Protein AF-A0A662R1I0-F1 (afdb_monomer_lite)

Foldseek 3Di:
DQQQDEDEDAAAACDPVVLVVLVCCVVCQVVCVVVSYHYAHQWYAHPVGIDGHPVGDDSVVQNVCCVPVVGSDDPDDDPVND

Radius of gyration: 13.26 Å; chains: 1; bounding box: 33×25×37 Å

Secondary structure (DSSP, 8-state):
-PPPEEEEEEEE--SHHHHHHHHHHHHTHHHHHHTTEEEEEEEEEETTEEEE-TT---HHHHHHHHHHHS----TT--TT--

pLDDT: mean 90.4, std 14.26, range [50.84, 98.62]

Sequence (82 aa):
MVRLNEVRVALIGFGNVGQGLANVLTKKREFLKQNDVNIKVIGVADSKGVMFDENGIELEEALRLKKTKGTVAHNEMDVFDM

Structure (mmCIF, N/CA/C/O backbone):
data_AF-A0A662R1I0-F1
#
_entry.id   AF-A0A662R1I0-F1
#
loop_
_atom_site.group_PDB
_atom_site.id
_atom_site.type_symbol
_atom_site.label_atom_id
_atom_site.label_alt_id
_atom_site.label_comp_id
_atom_site.label_asym_id
_atom_site.label_entity_id
_atom_site.label_seq_id
_atom_site.pdbx_PDB_ins_code
_atom_site.Cartn_x
_atom_site.Cartn_y
_atom_site.Cartn_z
_atom_site.occupancy
_atom_site.B_iso_or_equiv
_atom_site.auth_seq_id
_atom_site.auth_comp_id
_atom_site.auth_asym_id
_atom_site.auth_atom_id
_atom_site.pdbx_PDB_model_num
ATOM 1 N N . MET A 1 1 ? -19.924 -8.565 20.412 1.00 52.88 1 MET A N 1
ATOM 2 C CA . MET A 1 1 ? -18.888 -8.755 19.376 1.00 52.88 1 MET A CA 1
ATOM 3 C C . MET A 1 1 ? -19.228 -7.815 18.235 1.00 52.88 1 MET A C 1
ATOM 5 O O . MET A 1 1 ? -20.248 -8.029 17.593 1.00 52.88 1 MET A O 1
ATOM 9 N N . VAL A 1 2 ? -18.484 -6.720 18.075 1.00 59.41 2 VAL A N 1
ATOM 10 C CA . VAL A 1 2 ? -18.731 -5.756 16.990 1.00 59.41 2 VAL A CA 1
ATOM 11 C C . VAL A 1 2 ? -18.165 -6.352 15.700 1.00 59.41 2 VAL A C 1
ATOM 13 O O . VAL A 1 2 ? -17.059 -6.894 15.709 1.00 59.41 2 VAL A O 1
ATOM 16 N N . ARG A 1 3 ? -18.946 -6.347 14.615 1.00 71.06 3 ARG A N 1
ATOM 17 C CA . ARG A 1 3 ? -18.455 -6.741 13.289 1.00 71.06 3 ARG A CA 1
ATOM 18 C C . ARG A 1 3 ? -17.716 -5.547 12.695 1.00 71.06 3 ARG A C 1
ATOM 20 O O . ARG A 1 3 ? -18.329 -4.505 12.504 1.00 71.06 3 ARG A O 1
ATOM 27 N N . LEU A 1 4 ? -16.432 -5.716 12.387 1.00 80.19 4 LEU A N 1
ATOM 28 C CA . LEU A 1 4 ? -15.69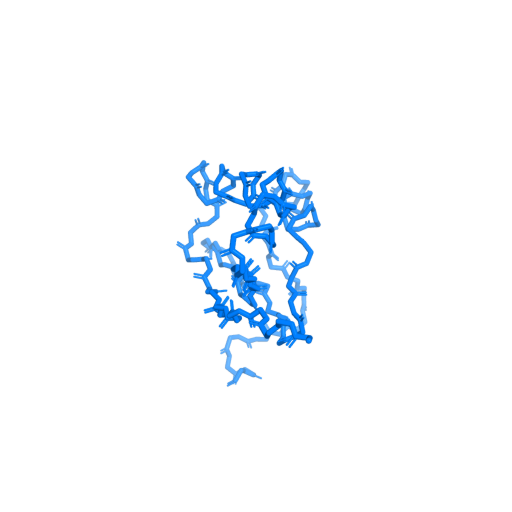8 -4.741 11.582 1.00 80.19 4 LEU A CA 1
ATOM 29 C C . LEU A 1 4 ? -16.283 -4.721 10.167 1.00 80.19 4 LEU A C 1
ATOM 31 O O . LEU A 1 4 ? -16.492 -5.780 9.568 1.00 80.19 4 LEU A O 1
ATOM 35 N N . ASN A 1 5 ? -16.512 -3.530 9.624 1.00 90.44 5 ASN A N 1
ATOM 36 C CA . ASN A 1 5 ? -16.915 -3.367 8.235 1.00 90.44 5 ASN A CA 1
ATOM 37 C C . ASN A 1 5 ? -15.676 -3.504 7.344 1.00 90.44 5 ASN A C 1
ATOM 39 O O . ASN A 1 5 ? -14.817 -2.619 7.312 1.00 90.44 5 ASN A O 1
ATOM 43 N N . GLU A 1 6 ? -15.563 -4.638 6.650 1.00 94.25 6 GLU A N 1
ATOM 44 C CA . GLU A 1 6 ? -14.469 -4.875 5.711 1.00 94.25 6 GLU A CA 1
ATOM 4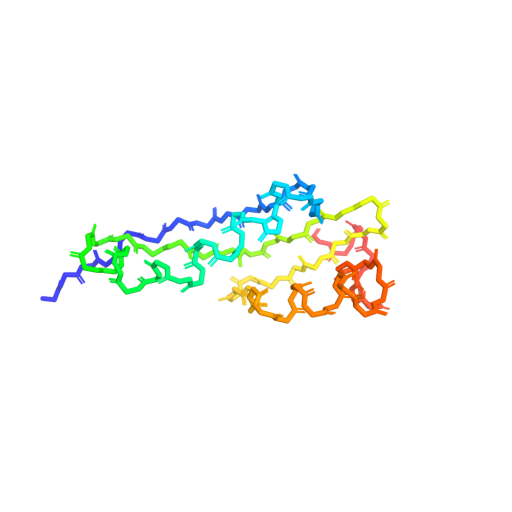5 C C . GLU A 1 6 ? -14.740 -4.192 4.368 1.00 94.25 6 GLU A C 1
ATOM 47 O O . GLU A 1 6 ? -15.771 -4.410 3.733 1.00 94.25 6 GLU A O 1
ATOM 52 N N . VAL A 1 7 ? -13.774 -3.393 3.921 1.00 96.06 7 VAL A N 1
ATOM 53 C CA . VAL A 1 7 ? -13.762 -2.757 2.605 1.00 96.06 7 VAL A CA 1
ATOM 54 C C . VAL A 1 7 ? -12.565 -3.303 1.839 1.00 96.06 7 VAL A C 1
ATOM 56 O O . VAL A 1 7 ? -11.417 -3.075 2.224 1.00 96.06 7 VAL A O 1
ATOM 59 N N . ARG A 1 8 ? -12.832 -4.034 0.754 1.00 97.06 8 ARG A N 1
ATOM 60 C CA . ARG A 1 8 ? -11.795 -4.562 -0.141 1.00 97.06 8 ARG A CA 1
ATOM 61 C C . ARG A 1 8 ? -11.440 -3.501 -1.176 1.00 97.06 8 ARG A C 1
ATOM 63 O O . ARG A 1 8 ? -12.327 -2.974 -1.842 1.00 97.06 8 ARG A O 1
ATOM 70 N N . VAL A 1 9 ? -10.157 -3.176 -1.294 1.00 97.38 9 VAL A N 1
ATOM 71 C CA . VAL A 1 9 ? -9.673 -2.079 -2.144 1.00 97.38 9 VAL A CA 1
ATOM 72 C C . VAL A 1 9 ? -8.572 -2.571 -3.075 1.00 97.38 9 VAL A C 1
ATOM 74 O O . VAL A 1 9 ? -7.684 -3.313 -2.660 1.00 97.38 9 VAL A O 1
ATOM 77 N N . ALA A 1 10 ? -8.604 -2.111 -4.323 1.00 97.25 10 ALA A N 1
ATOM 78 C CA . ALA A 1 10 ? -7.475 -2.191 -5.240 1.00 97.25 10 ALA A CA 1
ATOM 79 C C . ALA A 1 10 ? -6.859 -0.795 -5.419 1.00 97.25 10 ALA A C 1
ATOM 81 O O . ALA A 1 10 ? -7.573 0.183 -5.643 1.00 97.25 10 ALA A O 1
ATOM 82 N N . LEU A 1 11 ? -5.534 -0.697 -5.313 1.00 97.81 11 LEU A N 1
ATOM 83 C CA . LEU A 1 11 ? -4.778 0.533 -5.531 1.00 97.81 11 LEU A CA 1
ATOM 84 C C . LEU A 1 11 ? -4.206 0.536 -6.948 1.00 97.81 11 LEU A C 1
ATOM 86 O O . LEU A 1 11 ? -3.200 -0.117 -7.215 1.00 97.81 11 LEU A O 1
ATOM 90 N N . ILE A 1 12 ? -4.827 1.288 -7.855 1.00 97.19 12 ILE A N 1
ATOM 91 C CA . ILE A 1 12 ? -4.340 1.431 -9.231 1.00 97.19 12 ILE A CA 1
ATOM 92 C C . ILE A 1 12 ? -3.467 2.681 -9.331 1.00 97.19 12 ILE A C 1
ATOM 94 O O . ILE A 1 12 ? -3.944 3.802 -9.166 1.00 97.19 12 ILE A O 1
ATOM 98 N N . GLY A 1 13 ? -2.176 2.479 -9.591 1.00 95.81 13 GLY A N 1
ATOM 99 C CA . GLY A 1 13 ? -1.171 3.535 -9.626 1.00 95.81 13 GLY A CA 1
ATOM 100 C C . GLY A 1 13 ? -0.367 3.623 -8.329 1.00 95.81 13 GLY A C 1
ATOM 101 O O . GLY A 1 13 ? -0.686 4.390 -7.422 1.00 95.81 13 GLY A O 1
ATOM 102 N N . PHE A 1 14 ? 0.757 2.904 -8.272 1.00 98.00 14 PHE A N 1
ATOM 103 C CA . PHE A 1 14 ? 1.656 2.879 -7.110 1.00 98.00 14 PHE A CA 1
ATOM 104 C C . PHE A 1 14 ? 2.847 3.856 -7.208 1.00 98.00 14 PHE A C 1
ATOM 106 O O . PHE A 1 14 ? 4.006 3.520 -6.945 1.00 98.00 14 PHE A O 1
ATOM 113 N N . GLY A 1 15 ? 2.560 5.091 -7.633 1.00 96.56 15 GLY A N 1
ATOM 114 C CA . GLY A 1 15 ? 3.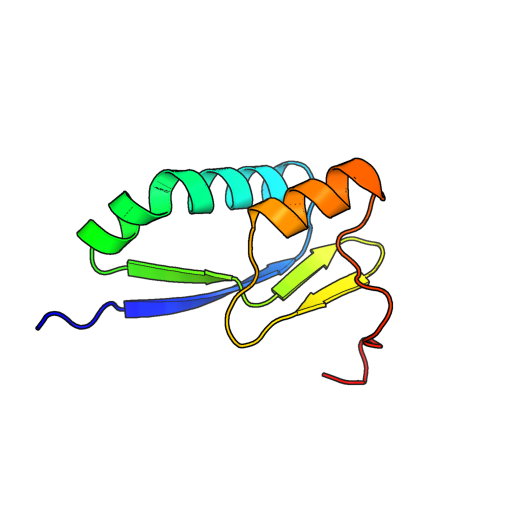489 6.230 -7.594 1.00 96.56 15 GLY A CA 1
ATOM 115 C C . GLY A 1 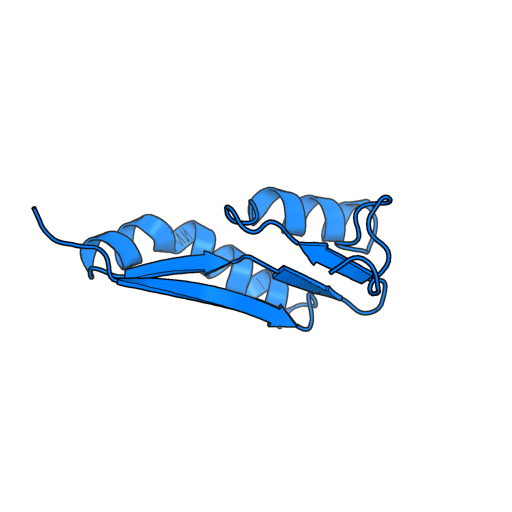15 ? 3.497 6.923 -6.225 1.00 96.56 15 GLY A C 1
ATOM 116 O O . GLY A 1 15 ? 3.143 6.314 -5.221 1.00 96.56 15 GLY A O 1
ATOM 117 N N . ASN A 1 16 ? 3.836 8.214 -6.175 1.00 97.75 16 ASN A N 1
ATOM 118 C CA . ASN A 1 16 ? 3.912 8.961 -4.909 1.00 97.75 16 ASN A CA 1
ATOM 119 C C . ASN A 1 16 ? 2.600 8.922 -4.106 1.00 97.75 16 ASN A C 1
ATOM 121 O O . ASN A 1 16 ? 2.625 8.678 -2.903 1.00 97.75 16 ASN A O 1
ATOM 125 N N . VAL A 1 17 ? 1.452 9.122 -4.766 1.00 98.00 17 VAL A N 1
ATOM 126 C CA . VAL A 1 17 ? 0.139 9.117 -4.096 1.00 98.00 17 VAL A CA 1
ATOM 127 C C . VAL A 1 17 ? -0.228 7.717 -3.603 1.00 98.00 17 VAL A C 1
ATOM 129 O O . VAL A 1 17 ? -0.569 7.565 -2.434 1.00 98.00 17 VAL A O 1
ATOM 132 N N . GLY A 1 18 ? -0.106 6.687 -4.449 1.00 98.12 18 GLY A N 1
ATOM 133 C CA . GLY A 1 18 ? -0.412 5.304 -4.061 1.00 98.12 18 GLY A CA 1
ATOM 134 C C . GLY A 1 18 ? 0.468 4.799 -2.914 1.00 98.12 18 GLY A C 1
ATOM 135 O O . GLY A 1 18 ? -0.038 4.222 -1.954 1.00 98.12 18 GLY A O 1
ATOM 136 N N . GLN A 1 19 ? 1.770 5.102 -2.952 1.00 98.50 19 GLN A N 1
ATOM 137 C CA . GLN A 1 19 ? 2.698 4.776 -1.865 1.00 98.50 19 GLN A CA 1
ATOM 138 C C . GLN A 1 19 ? 2.410 5.589 -0.594 1.00 98.50 19 GLN A C 1
ATOM 140 O O . GLN A 1 19 ? 2.516 5.068 0.517 1.00 98.50 19 GLN A O 1
ATOM 145 N N . GLY A 1 20 ? 2.027 6.862 -0.728 1.00 98.62 20 GLY A N 1
ATOM 146 C CA . GLY A 1 20 ? 1.598 7.697 0.394 1.00 98.62 20 GLY A CA 1
ATOM 147 C C . GLY A 1 20 ? 0.348 7.141 1.077 1.00 98.62 20 GLY A C 1
ATOM 148 O O . GLY A 1 20 ? 0.328 7.008 2.301 1.00 98.62 20 GLY A O 1
ATOM 149 N N . LEU A 1 21 ? -0.655 6.736 0.294 1.00 98.50 21 LEU A N 1
ATOM 150 C CA . LEU A 1 21 ? -1.864 6.098 0.807 1.00 98.50 21 LEU A CA 1
ATOM 151 C C . LEU A 1 21 ? -1.544 4.772 1.504 1.00 98.50 21 LEU A C 1
ATOM 153 O O . LEU A 1 21 ? -1.996 4.576 2.628 1.00 98.50 21 LEU A O 1
ATOM 157 N N . ALA A 1 22 ? -0.717 3.909 0.903 1.00 98.25 22 ALA A N 1
ATOM 158 C CA . ALA A 1 22 ? -0.281 2.663 1.536 1.00 98.25 22 ALA A CA 1
ATOM 159 C C . ALA A 1 22 ? 0.363 2.915 2.911 1.00 98.25 22 ALA A C 1
ATOM 161 O O . ALA A 1 22 ? -0.046 2.320 3.904 1.00 98.25 22 ALA A O 1
ATOM 162 N N . ASN A 1 23 ? 1.285 3.881 3.002 1.00 98.31 23 ASN A N 1
ATOM 163 C CA . ASN A 1 23 ? 1.899 4.275 4.273 1.00 98.31 23 ASN A CA 1
ATOM 164 C C . ASN A 1 23 ? 0.877 4.768 5.310 1.00 98.31 23 ASN A C 1
ATOM 166 O O . ASN A 1 23 ? 0.997 4.454 6.496 1.00 98.31 23 ASN A O 1
ATOM 170 N N . VAL A 1 24 ? -0.109 5.572 4.897 1.00 98.25 24 VAL A N 1
ATOM 171 C CA . VAL A 1 24 ? -1.157 6.069 5.801 1.00 98.25 24 VAL A CA 1
ATOM 172 C C . VAL A 1 24 ? -2.042 4.923 6.283 1.00 98.25 24 VAL A C 1
ATOM 174 O O . VAL A 1 24 ? -2.303 4.851 7.481 1.00 98.25 24 VAL A O 1
ATOM 177 N N . LEU A 1 25 ? -2.457 4.016 5.395 1.00 97.50 25 LEU A N 1
ATOM 178 C CA . LEU A 1 25 ? -3.272 2.851 5.745 1.00 97.50 25 LEU A CA 1
ATOM 179 C C . LEU A 1 25 ? -2.554 1.942 6.750 1.00 97.50 25 LEU A C 1
ATOM 181 O O . LEU A 1 25 ? -3.157 1.577 7.759 1.00 97.50 25 LEU A O 1
ATOM 185 N N . THR A 1 26 ? -1.259 1.667 6.550 1.00 96.56 26 THR A N 1
ATOM 186 C CA . THR A 1 26 ? -0.442 0.913 7.515 1.00 96.56 26 THR A CA 1
ATOM 187 C C . THR A 1 26 ? -0.401 1.618 8.874 1.00 96.56 26 THR A C 1
ATOM 189 O O . THR A 1 26 ? -0.746 1.028 9.896 1.00 96.56 26 THR A O 1
ATOM 192 N N . LYS A 1 27 ? -0.067 2.917 8.905 1.00 97.75 27 LYS A N 1
ATOM 193 C CA . LYS A 1 27 ? 0.056 3.692 10.157 1.00 97.75 27 LYS A CA 1
ATOM 194 C C . LYS A 1 27 ? -1.270 3.903 10.890 1.00 97.75 27 LYS A C 1
ATOM 196 O O . LYS A 1 27 ? -1.278 4.073 12.106 1.00 97.75 27 LYS A O 1
ATOM 201 N N . LYS A 1 28 ? -2.388 3.961 10.164 1.00 97.25 28 LYS A N 1
ATOM 202 C CA . LYS A 1 28 ? -3.728 4.233 10.708 1.00 97.25 28 LYS A CA 1
ATOM 203 C C . LYS A 1 28 ? -4.564 2.969 10.897 1.00 97.25 28 LYS A C 1
ATOM 205 O O . LYS A 1 28 ? -5.732 3.092 11.250 1.00 97.25 28 LYS A O 1
ATOM 210 N N . ARG A 1 29 ? -3.995 1.771 10.726 1.00 94.62 29 ARG A N 1
ATOM 211 C CA . ARG A 1 29 ? -4.722 0.498 10.850 1.00 94.62 29 ARG A CA 1
ATOM 212 C C . ARG A 1 29 ? -5.499 0.377 12.163 1.00 94.62 29 ARG A C 1
ATOM 214 O O . ARG A 1 29 ? -6.682 0.058 12.138 1.00 94.62 29 ARG A O 1
ATOM 221 N N . GLU A 1 30 ? -4.867 0.683 13.294 1.00 95.69 30 GLU A N 1
ATOM 222 C CA . GLU A 1 30 ? -5.531 0.615 14.604 1.00 95.69 30 GLU A CA 1
ATOM 223 C C . GLU A 1 30 ? -6.593 1.705 14.782 1.00 95.69 30 GLU A C 1
ATOM 225 O O . GLU A 1 30 ? -7.667 1.430 15.307 1.00 95.69 30 GLU A O 1
ATOM 230 N N . PHE A 1 31 ? -6.350 2.913 14.262 1.00 96.88 31 PHE A N 1
ATOM 231 C CA . PHE A 1 31 ? -7.360 3.974 14.236 1.00 96.88 31 PHE A CA 1
ATOM 232 C C . PHE A 1 31 ? -8.602 3.546 13.440 1.00 96.88 31 PHE A C 1
ATOM 234 O O . PHE A 1 31 ? -9.720 3.734 13.903 1.00 96.88 31 PHE A O 1
ATOM 241 N N . LEU A 1 32 ? -8.424 2.935 12.265 1.00 95.38 32 LEU A N 1
ATOM 242 C CA . LEU A 1 32 ? -9.533 2.439 11.448 1.00 95.38 32 LEU A CA 1
ATOM 243 C C . LEU A 1 32 ? -10.310 1.334 12.173 1.00 95.38 32 LEU A C 1
ATOM 245 O O . LEU A 1 32 ? -11.533 1.412 12.248 1.00 95.38 32 LEU A O 1
ATOM 249 N N . LYS A 1 33 ? -9.612 0.370 12.790 1.00 93.56 33 LYS A N 1
ATOM 250 C CA . LYS A 1 33 ? -10.244 -0.692 13.591 1.00 93.56 33 LYS A CA 1
ATOM 251 C C . LYS A 1 33 ? -11.053 -0.141 14.766 1.00 93.56 33 LYS A C 1
ATOM 253 O O . LYS A 1 33 ? -12.146 -0.631 15.016 1.00 93.56 33 LYS A O 1
ATOM 258 N N . GLN A 1 34 ? -10.540 0.873 15.467 1.00 95.38 34 GLN A N 1
ATOM 259 C CA . GLN A 1 34 ? -11.257 1.556 16.557 1.00 95.38 34 GLN A CA 1
ATOM 260 C C . GLN A 1 34 ? -12.518 2.291 16.081 1.00 95.38 34 GLN A C 1
ATOM 262 O O . GLN A 1 34 ? -13.389 2.583 16.892 1.00 95.38 34 GLN A O 1
ATOM 267 N N . ASN A 1 35 ? -12.610 2.589 14.783 1.00 94.69 35 ASN A N 1
ATOM 268 C CA . ASN A 1 35 ? -13.772 3.194 14.136 1.00 94.69 35 ASN A CA 1
ATOM 269 C C . ASN A 1 35 ? -14.571 2.162 13.314 1.00 94.69 35 ASN A C 1
ATOM 271 O O . ASN A 1 35 ? -15.265 2.534 12.372 1.00 94.69 35 ASN A O 1
ATOM 275 N N . ASP A 1 36 ? -14.445 0.870 13.634 1.00 95.56 36 ASP A N 1
ATOM 276 C CA . ASP A 1 36 ? -15.159 -0.242 12.995 1.00 95.56 36 ASP A CA 1
ATOM 277 C C . ASP A 1 36 ? -14.928 -0.396 11.480 1.00 95.56 36 ASP A C 1
ATOM 279 O O . ASP A 1 36 ? -15.742 -0.987 10.765 1.00 95.56 36 ASP A O 1
ATOM 283 N N . VAL A 1 37 ? -13.790 0.089 10.977 1.00 95.19 37 VAL A N 1
ATOM 284 C CA . VAL A 1 37 ? -13.392 -0.010 9.569 1.00 95.19 37 VAL A CA 1
ATOM 285 C C . VAL A 1 37 ? -12.181 -0.929 9.421 1.00 95.19 37 VAL A C 1
ATOM 287 O O . VAL A 1 37 ? -11.140 -0.727 10.045 1.00 95.19 37 VAL A O 1
ATOM 290 N N . ASN A 1 38 ? -12.278 -1.908 8.522 1.00 95.12 38 ASN A N 1
ATOM 291 C CA . ASN A 1 38 ? -11.152 -2.735 8.099 1.00 95.12 38 ASN A CA 1
ATOM 292 C C . ASN A 1 38 ? -10.913 -2.570 6.595 1.00 95.12 38 ASN A C 1
ATOM 294 O O . ASN A 1 38 ? -11.610 -3.168 5.780 1.00 95.12 38 ASN A O 1
ATOM 298 N N . ILE A 1 39 ? -9.920 -1.766 6.214 1.00 97.00 39 ILE A N 1
ATOM 299 C CA . ILE A 1 39 ? -9.511 -1.649 4.810 1.00 97.00 39 ILE A CA 1
ATOM 300 C C . ILE A 1 39 ? -8.557 -2.800 4.493 1.00 97.00 39 ILE A C 1
ATOM 302 O O . ILE A 1 39 ? -7.436 -2.836 5.001 1.00 97.00 39 ILE A O 1
ATOM 306 N N . LYS A 1 40 ? -8.992 -3.717 3.627 1.00 97.06 40 LYS A N 1
ATOM 307 C CA . LYS A 1 40 ? -8.168 -4.803 3.095 1.00 97.06 40 LYS A CA 1
ATOM 308 C C . LYS A 1 40 ? -7.766 -4.459 1.665 1.00 97.06 40 LYS A C 1
ATOM 310 O O . LYS A 1 40 ? -8.583 -4.528 0.748 1.00 97.06 40 LYS A O 1
ATOM 315 N N . VAL A 1 41 ? -6.509 -4.073 1.470 1.00 97.88 41 VAL A N 1
ATOM 316 C CA . VAL A 1 41 ? -5.969 -3.894 0.119 1.00 97.88 41 VAL A CA 1
ATOM 317 C C . VAL A 1 41 ? -5.717 -5.277 -0.467 1.00 97.88 41 VAL A C 1
ATOM 319 O O . VAL A 1 41 ? -4.932 -6.022 0.097 1.00 97.88 41 VAL A O 1
ATOM 322 N N . ILE A 1 42 ? -6.398 -5.630 -1.554 1.00 97.69 42 ILE A N 1
ATOM 323 C CA . ILE A 1 42 ? -6.287 -6.950 -2.206 1.00 97.69 42 ILE A CA 1
ATOM 324 C C . ILE A 1 42 ? -5.559 -6.892 -3.549 1.00 97.69 42 ILE A C 1
ATOM 326 O O . ILE A 1 42 ? -5.189 -7.920 -4.096 1.00 97.69 42 ILE A O 1
ATOM 330 N N . GLY A 1 43 ? -5.358 -5.688 -4.088 1.00 97.31 43 GLY A N 1
ATOM 331 C CA . GLY A 1 43 ? -4.655 -5.466 -5.345 1.00 97.31 43 GLY A CA 1
ATOM 332 C C . GLY A 1 43 ? -3.839 -4.181 -5.297 1.00 97.31 43 GLY A C 1
ATOM 333 O O . GLY A 1 43 ? -4.310 -3.165 -4.783 1.00 97.31 43 GLY A O 1
ATOM 334 N N . VAL A 1 44 ? -2.632 -4.205 -5.849 1.00 97.81 44 VAL A N 1
ATOM 335 C CA . VAL A 1 44 ? -1.799 -3.020 -6.067 1.00 97.81 44 VAL A CA 1
ATOM 336 C C . VAL A 1 44 ? -1.216 -3.096 -7.470 1.00 97.81 44 VAL A C 1
ATOM 338 O O . VAL A 1 44 ? -0.540 -4.062 -7.802 1.00 97.81 44 VAL A O 1
ATOM 341 N N . ALA A 1 45 ? -1.449 -2.073 -8.285 1.00 96.88 45 ALA A N 1
ATOM 342 C CA . ALA A 1 45 ? -0.958 -2.004 -9.654 1.00 96.88 45 ALA A CA 1
ATOM 343 C C . ALA A 1 45 ? -0.042 -0.797 -9.865 1.00 96.88 45 ALA A C 1
ATOM 345 O O . ALA A 1 45 ? -0.290 0.308 -9.368 1.00 96.88 45 ALA A O 1
ATOM 346 N N . ASP A 1 46 ? 0.996 -0.980 -10.670 1.00 97.19 46 ASP A N 1
ATOM 347 C CA . ASP A 1 46 ? 1.747 0.112 -11.273 1.00 97.19 46 ASP A CA 1
ATOM 348 C C . ASP A 1 46 ? 1.903 -0.084 -12.781 1.00 97.19 46 ASP A C 1
ATOM 350 O O . ASP A 1 46 ? 1.292 -0.966 -13.373 1.00 97.19 46 ASP A O 1
ATOM 354 N N . SER A 1 47 ? 2.694 0.772 -13.427 1.00 95.94 47 SER A N 1
ATOM 355 C CA . SER A 1 47 ? 2.861 0.736 -14.881 1.00 95.94 47 SER A CA 1
ATOM 356 C C . SER A 1 47 ? 3.519 -0.538 -15.419 1.00 95.94 47 SER A C 1
ATOM 358 O O . SER A 1 47 ? 3.561 -0.707 -16.633 1.00 95.94 47 SER A O 1
ATOM 360 N N . LYS A 1 48 ? 4.076 -1.400 -14.559 1.00 94.94 48 LYS A N 1
ATOM 361 C CA . LYS A 1 48 ? 4.807 -2.610 -14.951 1.00 94.94 48 LYS A CA 1
ATOM 362 C C . LYS A 1 48 ? 4.101 -3.906 -14.545 1.00 94.94 48 LYS A C 1
ATOM 364 O O . LYS A 1 48 ? 4.565 -4.966 -14.945 1.00 94.94 48 LYS A O 1
ATOM 369 N N . GLY A 1 49 ? 3.013 -3.838 -13.778 1.00 93.94 49 GLY A N 1
ATOM 370 C CA . GLY A 1 49 ? 2.222 -5.013 -13.423 1.00 93.94 49 GLY A CA 1
ATOM 371 C C . GLY A 1 49 ? 1.462 -4.861 -12.112 1.00 93.94 49 GLY A C 1
ATOM 372 O O . GLY A 1 49 ? 1.279 -3.752 -11.598 1.00 93.94 49 GLY A O 1
ATOM 373 N N . VAL A 1 50 ? 1.007 -5.999 -11.588 1.00 94.81 50 VAL A N 1
ATOM 374 C CA . VAL A 1 50 ? 0.083 -6.083 -10.453 1.00 94.81 50 VAL A CA 1
ATOM 375 C C . VAL A 1 50 ? 0.615 -7.044 -9.391 1.00 94.81 50 VAL A C 1
ATOM 377 O O . VAL A 1 50 ? 1.246 -8.052 -9.693 1.00 94.81 50 VAL A O 1
ATOM 380 N N . MET A 1 51 ? 0.356 -6.709 -8.133 1.00 94.69 51 MET A N 1
ATOM 381 C CA . MET A 1 51 ? 0.358 -7.623 -6.997 1.00 94.69 51 MET A CA 1
ATOM 382 C C . MET A 1 51 ? -1.096 -7.853 -6.593 1.00 94.69 51 MET A C 1
ATOM 384 O O . MET A 1 51 ? -1.837 -6.880 -6.431 1.00 94.69 51 MET A O 1
ATOM 388 N N . PHE A 1 52 ? -1.497 -9.108 -6.423 1.00 94.56 52 PHE A N 1
ATOM 389 C CA . PHE A 1 52 ? -2.843 -9.486 -6.011 1.00 94.56 52 PHE A CA 1
ATOM 390 C C . PHE A 1 52 ? -2.768 -10.557 -4.922 1.00 94.56 52 PHE A C 1
ATOM 392 O O . PHE A 1 52 ? -2.003 -11.508 -5.042 1.00 94.56 52 PHE A O 1
ATOM 399 N N . ASP A 1 53 ? -3.550 -10.378 -3.862 1.00 94.62 53 ASP A N 1
ATOM 400 C CA . ASP A 1 53 ? -3.780 -11.389 -2.831 1.00 94.62 53 ASP A CA 1
ATOM 401 C C . ASP A 1 53 ? -5.195 -11.194 -2.281 1.00 94.62 53 ASP A C 1
ATOM 403 O O . ASP A 1 53 ? -5.516 -10.169 -1.668 1.00 94.62 53 ASP A O 1
ATOM 407 N N . GLU A 1 54 ? -6.061 -12.182 -2.497 1.00 92.94 54 GLU A N 1
ATOM 408 C CA . GLU A 1 54 ? -7.446 -12.142 -2.033 1.00 92.94 54 GLU A CA 1
ATOM 409 C C . GLU A 1 54 ? -7.572 -12.041 -0.504 1.00 92.94 54 GLU A C 1
ATOM 411 O O . GLU A 1 54 ? -8.566 -11.485 -0.011 1.00 92.94 54 GLU A O 1
ATOM 416 N N . ASN A 1 55 ? -6.558 -12.521 0.227 1.00 94.62 55 ASN A N 1
ATOM 417 C CA . ASN A 1 55 ? -6.469 -12.502 1.685 1.00 94.62 55 ASN A CA 1
ATOM 418 C C . ASN A 1 55 ? -5.957 -11.160 2.222 1.00 94.62 55 ASN A C 1
ATOM 420 O O . ASN A 1 55 ? -6.180 -10.839 3.394 1.00 94.62 55 ASN A O 1
ATOM 424 N N . GLY A 1 56 ? -5.378 -10.336 1.352 1.00 95.94 56 GLY A N 1
ATOM 425 C CA . GLY A 1 56 ? -4.866 -9.011 1.657 1.00 95.94 56 GLY A CA 1
ATOM 426 C C . GLY A 1 56 ? -3.363 -8.914 1.436 1.00 95.94 56 GLY A C 1
ATOM 427 O O . GLY A 1 56 ? -2.586 -9.741 1.893 1.00 95.94 56 GLY A O 1
ATOM 428 N N . ILE A 1 57 ? -2.960 -7.840 0.774 1.00 96.31 57 ILE A N 1
ATOM 429 C CA . ILE A 1 57 ? -1.573 -7.497 0.507 1.00 96.31 57 ILE A CA 1
ATOM 430 C C . ILE A 1 57 ? -0.944 -6.888 1.753 1.00 96.31 57 ILE A C 1
ATOM 432 O O . ILE A 1 57 ? -1.483 -5.940 2.335 1.00 96.31 57 ILE A O 1
ATOM 436 N N . GLU A 1 58 ? 0.252 -7.363 2.095 1.00 96.44 58 GLU A N 1
ATOM 437 C CA . GLU A 1 58 ? 1.086 -6.670 3.065 1.00 96.44 58 GLU A CA 1
ATOM 438 C C . GLU A 1 58 ? 1.694 -5.411 2.431 1.00 96.44 58 GLU A C 1
ATOM 440 O O . GLU A 1 58 ? 2.576 -5.462 1.569 1.00 96.44 58 GLU A O 1
ATOM 445 N N . LEU A 1 59 ? 1.177 -4.248 2.834 1.00 97.25 59 LEU A N 1
ATOM 446 C CA . LEU A 1 59 ? 1.510 -2.964 2.219 1.00 97.25 59 LEU A CA 1
ATOM 447 C C . LEU A 1 59 ? 2.982 -2.586 2.405 1.00 97.25 59 LEU A C 1
ATOM 449 O O . LEU A 1 59 ? 3.548 -1.928 1.528 1.00 97.25 59 LEU A O 1
ATOM 453 N N . GLU A 1 60 ? 3.616 -3.009 3.502 1.00 97.12 60 GLU A N 1
ATOM 454 C CA . GLU A 1 60 ? 5.052 -2.800 3.707 1.00 97.12 60 GLU A CA 1
ATOM 455 C C . GLU A 1 60 ? 5.889 -3.532 2.650 1.00 97.12 60 GLU A C 1
ATOM 457 O O . GLU A 1 60 ? 6.869 -2.980 2.142 1.00 97.12 60 GLU A O 1
ATOM 462 N N . GLU A 1 61 ? 5.461 -4.727 2.239 1.00 95.94 61 GLU A N 1
ATOM 463 C CA . GLU A 1 61 ? 6.129 -5.503 1.196 1.00 95.94 61 GLU A CA 1
ATOM 464 C C . GLU A 1 61 ? 5.941 -4.871 -0.187 1.00 95.94 61 GLU A C 1
ATOM 466 O O . GLU A 1 61 ? 6.913 -4.705 -0.928 1.00 95.94 61 GLU A O 1
ATOM 471 N N . ALA A 1 62 ? 4.726 -4.418 -0.516 1.00 96.94 62 ALA A N 1
ATOM 472 C CA . ALA A 1 62 ? 4.466 -3.692 -1.761 1.00 96.94 62 ALA A CA 1
ATOM 473 C C . ALA A 1 62 ? 5.335 -2.424 -1.876 1.00 96.94 62 ALA A C 1
ATOM 475 O O . ALA A 1 62 ? 5.933 -2.155 -2.924 1.00 96.94 62 ALA A O 1
ATOM 476 N N . LEU A 1 63 ? 5.465 -1.658 -0.784 1.00 98.06 63 LEU A N 1
ATOM 477 C CA . LEU A 1 63 ? 6.352 -0.493 -0.703 1.00 98.06 63 LEU A CA 1
ATOM 478 C C . LEU A 1 63 ? 7.825 -0.886 -0.883 1.00 98.06 63 LEU A C 1
ATOM 480 O O . LEU A 1 63 ? 8.556 -0.232 -1.636 1.00 98.06 63 LEU A O 1
ATOM 484 N N . ARG A 1 64 ? 8.269 -1.963 -0.225 1.00 97.62 64 ARG A N 1
ATOM 485 C CA . ARG A 1 64 ? 9.646 -2.464 -0.316 1.00 97.62 64 ARG A CA 1
ATOM 486 C C . ARG A 1 64 ? 9.988 -2.918 -1.733 1.00 97.62 64 ARG A C 1
ATOM 488 O O . ARG A 1 64 ? 11.044 -2.540 -2.247 1.00 97.62 64 ARG A O 1
ATOM 495 N N . LEU A 1 65 ? 9.115 -3.679 -2.390 1.00 96.31 65 LEU A N 1
ATOM 496 C CA . LEU A 1 65 ? 9.297 -4.122 -3.775 1.00 96.31 65 LEU A CA 1
ATOM 497 C C . LEU A 1 65 ? 9.332 -2.941 -4.736 1.00 96.31 65 LEU A C 1
ATOM 499 O O . LEU A 1 65 ? 10.279 -2.824 -5.516 1.00 96.31 65 LEU A O 1
ATOM 503 N N . LYS A 1 66 ? 8.392 -1.995 -4.607 1.00 97.06 66 LYS A N 1
ATOM 504 C CA . LYS A 1 66 ? 8.392 -0.789 -5.440 1.00 97.06 66 LYS A CA 1
ATOM 505 C C . LYS A 1 66 ? 9.698 -0.008 -5.315 1.00 97.06 66 LYS A C 1
ATOM 507 O O . LYS A 1 66 ? 10.234 0.444 -6.325 1.00 97.06 66 LYS A O 1
ATOM 512 N N . LYS A 1 67 ? 10.236 0.109 -4.098 1.00 97.38 67 LYS A N 1
ATOM 513 C CA . LYS A 1 67 ? 11.504 0.797 -3.823 1.00 97.38 67 LYS A CA 1
ATOM 514 C C . LYS A 1 67 ? 12.725 0.050 -4.363 1.00 97.38 67 LYS A C 1
ATOM 516 O O . LYS A 1 67 ? 13.643 0.684 -4.869 1.00 97.38 67 LYS A O 1
ATOM 521 N N . THR A 1 68 ? 12.763 -1.274 -4.224 1.00 97.06 68 THR A N 1
ATOM 522 C CA . THR A 1 68 ? 13.960 -2.084 -4.525 1.00 97.06 68 THR A CA 1
ATOM 523 C C . THR A 1 68 ? 14.020 -2.572 -5.969 1.00 97.06 68 THR A C 1
ATOM 525 O O . THR A 1 68 ? 15.104 -2.634 -6.540 1.00 97.06 68 THR A O 1
ATOM 528 N N . LYS A 1 69 ? 12.873 -2.888 -6.578 1.00 95.69 69 LYS A N 1
ATOM 529 C CA . LYS A 1 69 ? 12.761 -3.415 -7.949 1.00 95.69 69 LYS A CA 1
ATOM 530 C C . LYS A 1 69 ? 12.153 -2.418 -8.939 1.00 95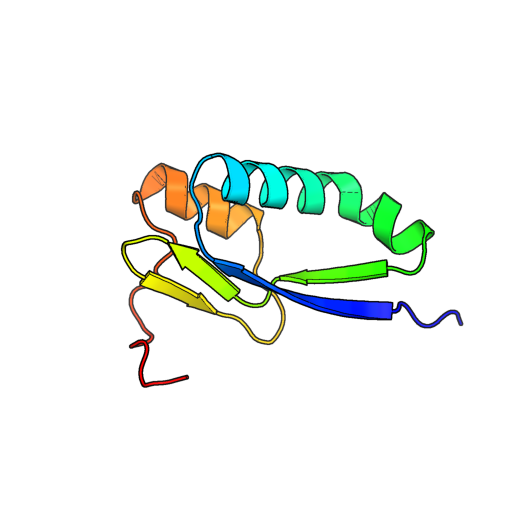.69 69 LYS A C 1
ATOM 532 O O . LYS A 1 69 ? 12.123 -2.669 -10.142 1.00 95.69 69 LYS A O 1
ATOM 537 N N . GLY A 1 70 ? 11.624 -1.292 -8.460 1.00 96.38 70 GLY A N 1
ATOM 538 C CA . GLY A 1 70 ? 10.940 -0.307 -9.300 1.00 96.38 70 GLY A CA 1
ATOM 539 C C . GLY A 1 70 ? 9.540 -0.735 -9.758 1.00 96.38 70 GLY A C 1
ATOM 540 O O . GLY A 1 70 ? 8.900 0.016 -10.501 1.00 96.38 70 GLY A O 1
ATOM 541 N N . THR A 1 71 ? 9.048 -1.897 -9.316 1.00 96.81 71 THR A N 1
ATOM 542 C CA . THR A 1 71 ? 7.683 -2.378 -9.562 1.00 96.81 71 THR A CA 1
ATOM 543 C C . THR A 1 71 ? 7.115 -3.162 -8.381 1.00 96.81 71 THR A C 1
ATOM 545 O O . THR A 1 71 ? 7.879 -3.709 -7.588 1.00 96.81 71 THR A O 1
ATOM 548 N N . VAL A 1 72 ? 5.786 -3.192 -8.271 1.00 95.44 72 VAL A N 1
ATOM 549 C CA . VAL A 1 72 ? 5.041 -4.092 -7.374 1.00 95.44 72 VAL A CA 1
ATOM 550 C C . VAL A 1 72 ? 4.810 -5.485 -7.963 1.00 95.44 72 VAL A C 1
ATOM 552 O O . VAL A 1 72 ? 4.430 -6.379 -7.217 1.00 95.44 72 VAL A O 1
ATOM 555 N N . ALA A 1 73 ? 5.031 -5.680 -9.267 1.00 90.75 73 ALA A N 1
ATOM 556 C CA . ALA A 1 73 ? 4.781 -6.955 -9.928 1.00 90.75 73 ALA A CA 1
ATOM 557 C C . ALA A 1 73 ? 5.598 -8.090 -9.283 1.00 90.75 73 ALA A C 1
ATOM 559 O O . ALA A 1 73 ? 6.827 -8.003 -9.164 1.00 90.75 73 ALA A O 1
ATOM 560 N N . HIS A 1 74 ? 4.904 -9.153 -8.875 1.00 73.62 74 HIS A N 1
ATOM 561 C CA . HIS A 1 74 ? 5.515 -10.438 -8.554 1.00 73.62 74 HIS A CA 1
ATOM 562 C C . HIS A 1 74 ? 5.554 -11.289 -9.824 1.00 73.62 74 HIS A C 1
ATOM 564 O O . HIS A 1 74 ? 4.639 -11.242 -10.636 1.00 73.62 74 HIS A O 1
ATOM 570 N N . ASN A 1 75 ? 6.629 -12.047 -10.011 1.00 55.62 75 ASN A N 1
ATOM 571 C CA . ASN A 1 75 ? 6.972 -12.673 -11.289 1.00 55.62 75 ASN A CA 1
ATOM 572 C C . ASN A 1 75 ? 6.072 -13.854 -11.729 1.00 55.62 75 ASN A C 1
ATOM 574 O O . ASN A 1 75 ? 6.511 -14.612 -12.583 1.00 55.62 75 ASN A O 1
ATOM 578 N N . GLU A 1 76 ? 4.873 -14.059 -11.169 1.00 50.84 76 GLU A N 1
ATOM 579 C CA . GLU A 1 76 ? 4.132 -15.324 -11.362 1.00 50.84 76 GLU A CA 1
ATOM 580 C C . GLU A 1 76 ? 2.604 -15.227 -11.501 1.00 50.84 76 GLU A C 1
ATOM 582 O O . GLU A 1 76 ? 1.931 -16.232 -11.311 1.00 50.84 76 GLU A O 1
ATOM 587 N N . MET A 1 77 ? 2.021 -14.085 -11.875 1.00 51.47 77 MET A N 1
ATOM 588 C CA . MET A 1 77 ? 0.636 -14.106 -12.379 1.00 51.47 77 MET A CA 1
ATOM 589 C C . MET A 1 77 ? 0.500 -13.181 -13.578 1.00 51.47 77 MET A C 1
ATOM 591 O O . MET A 1 77 ? 0.715 -11.970 -13.465 1.00 51.47 77 MET A O 1
ATOM 595 N N . ASP A 1 78 ? 0.171 -13.767 -14.729 1.00 52.84 78 ASP A N 1
ATOM 596 C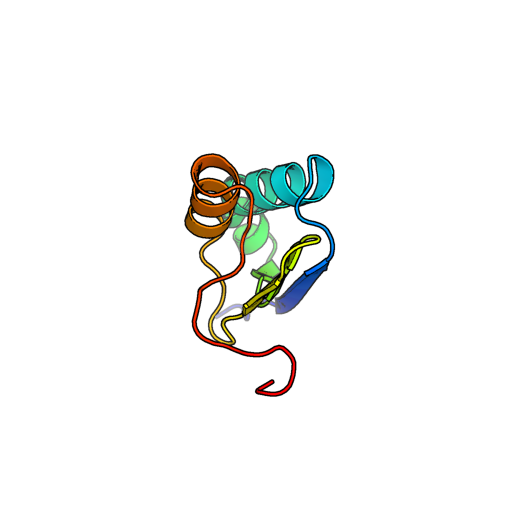 CA . ASP A 1 78 ? -0.214 -13.003 -15.902 1.00 52.84 78 ASP A CA 1
ATOM 597 C C . ASP A 1 78 ? -1.557 -12.322 -15.609 1.00 52.84 78 ASP A C 1
ATOM 599 O O . ASP A 1 78 ? -2.409 -12.848 -14.896 1.00 52.84 78 ASP A O 1
ATOM 603 N N . VAL A 1 79 ? -1.774 -11.126 -16.157 1.00 51.62 79 VAL A N 1
ATOM 604 C CA . VAL A 1 79 ? -2.994 -10.324 -15.900 1.00 51.62 79 VAL A CA 1
ATOM 605 C C . VAL A 1 79 ? -4.271 -11.057 -16.357 1.00 51.62 79 VAL A C 1
ATOM 607 O O . VAL A 1 79 ? -5.380 -10.687 -15.981 1.00 51.62 79 VAL A O 1
ATOM 610 N N . PHE A 1 80 ? -4.106 -12.107 -17.163 1.00 58.16 80 PHE A N 1
ATOM 611 C CA . PHE A 1 80 ? -5.159 -12.977 -17.674 1.00 58.16 80 PHE A CA 1
ATOM 612 C C . PHE A 1 80 ? -5.443 -14.205 -16.791 1.00 58.16 80 PHE A C 1
ATOM 614 O O . PHE A 1 80 ? -6.401 -14.918 -17.075 1.00 58.16 80 PHE A O 1
ATOM 621 N N . ASP A 1 81 ? -4.656 -14.431 -15.733 1.00 55.47 81 ASP A N 1
ATOM 622 C CA . ASP A 1 81 ? -4.838 -15.524 -14.763 1.00 55.47 81 ASP A CA 1
ATOM 623 C C . ASP A 1 81 ? -5.704 -15.113 -13.547 1.00 55.47 81 ASP A C 1
ATOM 625 O O . ASP A 1 81 ? -5.819 -15.873 -12.583 1.00 55.47 81 ASP A O 1
ATOM 629 N N . MET A 1 82 ? -6.285 -13.901 -13.572 1.00 52.19 82 MET A N 1
ATOM 630 C CA . MET A 1 82 ? -7.200 -13.357 -12.549 1.00 52.19 82 MET A CA 1
ATOM 631 C C . MET A 1 82 ? -8.669 -13.702 -12.800 1.00 52.19 82 MET A C 1
ATOM 633 O O . MET A 1 82 ? -9.116 -13.614 -13.966 1.00 52.19 82 MET A O 1
#